Protein 5KKV (pdb70)

Foldseek 3Di:
DDPVVVVVVVVVVVVVVVVVVVVVVVCVVVVD

Radius of gyration: 13.82 Å; Cα contacts (8 Å, |Δi|>4): 3; chains: 1; bounding box: 10×13×43 Å

Solvent-accessible surface area: 3282 Å² total; per-residue (Å²): 113,105,134,118,104,95,38,124,87,113,93,88,112,74,141,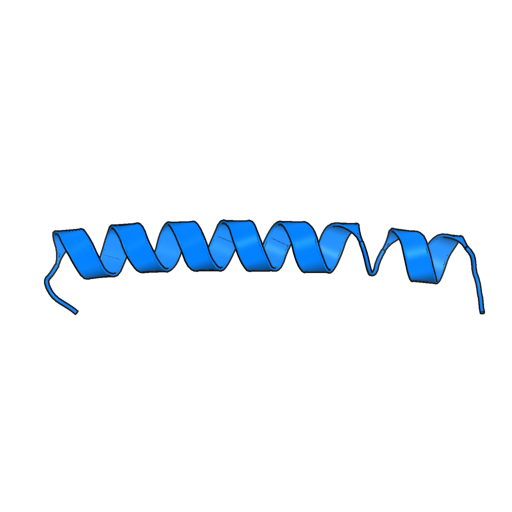80,143,103,92,99,50,77,88,58,145,98,113,174,155,121,72,74

Structure (mmCIF, N/CA/C/O backbone):
data_5KKV
#
_entry.id   5KKV
#
_cell.length_a   38.328
_cell.length_b   38.328
_cell.length_c   46.165
_cell.angle_alpha   90.00
_cell.angle_beta   90.00
_cell.angl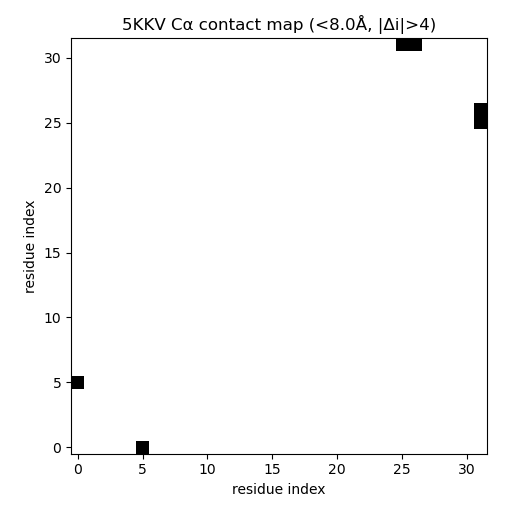e_gamma   120.00
#
_symmetry.space_group_name_H-M   'P 3 2 1'
#
loop_
_entity.id
_entity.type
_entity.pdbx_description
1 polymer GCN4-p2L
2 water water
#
loop_
_atom_site.group_PDB
_atom_site.id
_atom_site.type_symbol
_atom_site.label_atom_id
_atom_site.label_alt_id
_atom_site.label_comp_id
_atom_site.label_asym_id
_atom_site.label_entity_id
_atom_site.label_seq_id
_atom_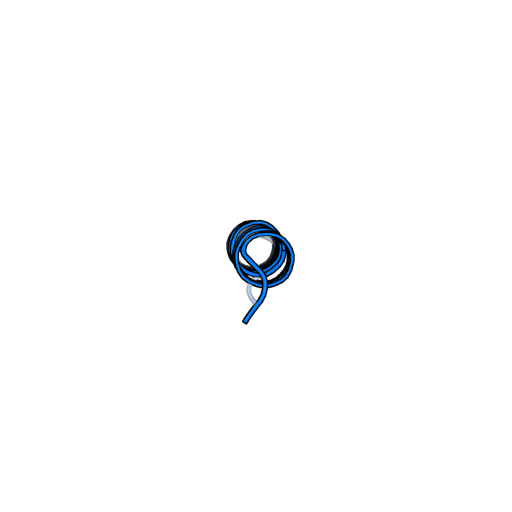site.pdbx_PDB_ins_code
_atom_site.Cartn_x
_atom_site.Cartn_y
_atom_site.Cartn_z
_atom_site.occupancy
_atom_site.B_iso_or_equiv
_atom_site.auth_seq_id
_atom_site.auth_comp_id
_atom_site.auth_asym_id
_atom_site.auth_atom_id
_atom_site.pdbx_PDB_model_num
ATOM 1 N N . GLY A 1 2 ? -16.614 12.774 41.328 1.00 57.68 1 GLY A N 1
ATOM 2 C CA . GLY A 1 2 ? -16.828 11.425 40.839 1.00 34.31 1 GLY A CA 1
ATOM 3 C C . GLY A 1 2 ? -15.543 10.633 40.692 1.00 50.81 1 GLY A C 1
ATOM 4 O O . GLY A 1 2 ? -14.511 10.995 41.256 1.00 53.91 1 GLY A O 1
ATOM 5 N N . MET A 1 3 ? -15.609 9.548 39.927 1.00 74.63 2 MET A N 1
ATOM 6 C CA . MET A 1 3 ? -14.441 8.702 39.727 1.00 39.79 2 MET A CA 1
ATOM 7 C C . MET A 1 3 ? -13.404 9.398 38.856 1.00 30.76 2 MET A C 1
ATOM 8 O O . MET A 1 3 ? -13.739 10.113 37.907 1.00 26.35 2 MET A O 1
ATOM 13 N N . LYS A 1 4 ? -12.130 9.189 39.196 1.00 34.54 3 LYS A N 1
ATOM 14 C CA . LYS A 1 4 ? -11.061 9.491 38.253 1.00 42.84 3 LYS A CA 1
ATOM 15 C C . LYS A 1 4 ? -11.214 8.664 36.984 1.00 29.83 3 LYS A C 1
ATOM 16 O O . LYS A 1 4 ? -10.860 9.124 35.891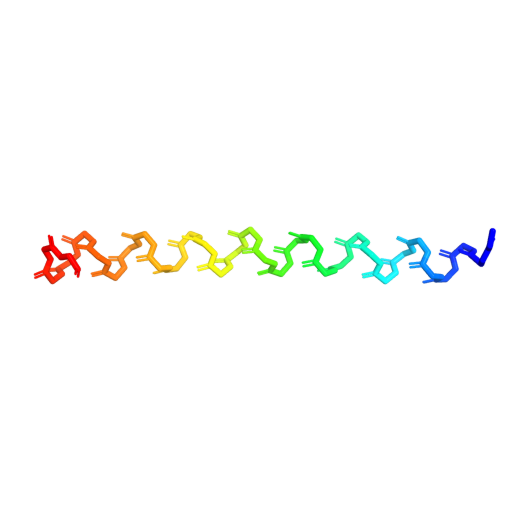 1.00 27.38 3 LYS A O 1
ATOM 22 N N . GLN A 1 5 ? -11.763 7.451 37.108 1.00 27.89 4 GLN A N 1
ATOM 23 C CA . GLN A 1 5 ? -12.026 6.620 35.938 1.00 37.42 4 GLN A CA 1
ATOM 24 C C . GLN A 1 5 ? -13.110 7.229 35.056 1.00 32.21 4 GLN A C 1
ATOM 25 O O . GLN A 1 5 ? -13.045 7.129 33.824 1.00 22.08 4 GLN A O 1
ATOM 31 N N . ILE A 1 6 ? -14.124 7.847 35.666 1.00 21.13 5 ILE A N 1
ATOM 32 C CA . ILE A 1 6 ? -15.152 8.535 34.888 1.00 25.49 5 ILE A CA 1
ATOM 33 C C . ILE A 1 6 ? -14.538 9.696 34.117 1.00 22.78 5 ILE A C 1
ATOM 34 O O . ILE A 1 6 ? -14.791 9.877 32.920 1.00 20.67 5 ILE A O 1
ATOM 39 N N . GLU A 1 7 ? -13.713 10.497 34.796 1.00 18.88 6 GLU A N 1
ATOM 40 C CA . GLU A 1 7 ? -13.058 11.622 34.139 1.00 20.40 6 GLU A CA 1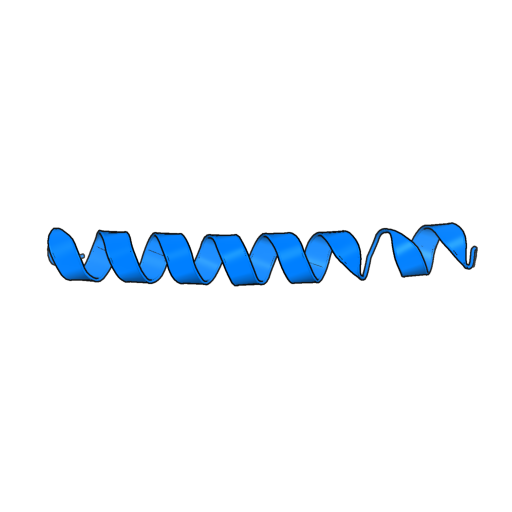
ATOM 41 C C . GLU A 1 7 ? -12.084 11.155 33.064 1.00 22.91 6 GLU A C 1
ATOM 42 O O . GLU A 1 7 ? -11.934 11.824 32.034 1.00 18.59 6 GLU A O 1
ATOM 48 N N . ASP A 1 8 ? -11.423 10.013 33.277 1.00 19.08 7 ASP A N 1
ATOM 49 C CA . ASP A 1 8 ? -10.556 9.457 32.242 1.00 27.05 7 ASP A CA 1
ATOM 50 C C . ASP A 1 8 ? -11.358 9.042 31.015 1.00 23.72 7 ASP A C 1
ATOM 51 O O . ASP A 1 8 ? -10.935 9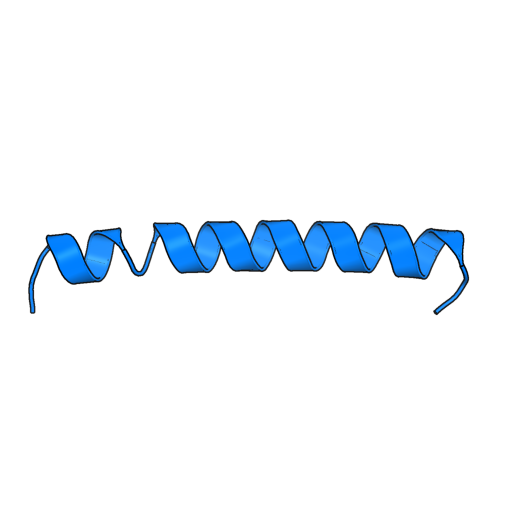.288 29.878 1.00 21.30 7 ASP A O 1
ATOM 56 N N . LYS A 1 9 ? -12.515 8.407 31.223 1.00 20.48 8 LYS A N 1
ATOM 57 C CA . LYS A 1 9 ? -13.361 8.026 30.097 1.00 20.61 8 LYS A CA 1
ATOM 58 C C . LYS A 1 9 ? -13.846 9.251 29.333 1.00 21.93 8 LYS A C 1
ATOM 59 O O . LYS A 1 9 ? -13.938 9.226 28.100 1.00 18.41 8 LYS A O 1
ATOM 65 N N . ILE A 1 10 ? -14.163 10.333 30.049 1.00 16.88 9 ILE A N 1
ATOM 66 C CA A ILE A 1 10 ? -14.582 11.572 29.397 0.40 17.89 9 ILE A CA 1
ATOM 67 C CA B ILE A 1 10 ? -14.592 11.554 29.376 0.60 17.86 9 ILE A CA 1
ATOM 68 C C . ILE A 1 10 ? -13.469 12.104 28.503 1.00 19.62 9 ILE A C 1
ATOM 69 O O . ILE A 1 10 ? -13.716 12.599 27.397 1.00 18.48 9 ILE A O 1
ATOM 78 N N . GLU A 1 11 ? -12.222 12.009 28.973 1.00 20.86 10 GLU A N 1
ATOM 79 C CA . GLU A 1 11 ? -11.089 12.453 28.165 1.00 23.70 10 GLU A CA 1
ATOM 80 C C . GLU A 1 11 ? -10.986 11.646 26.875 1.00 22.85 10 GLU A C 1
ATOM 81 O O . GLU A 1 11 ? -10.779 12.207 25.792 1.00 18.27 10 GLU A O 1
ATOM 87 N N . GLU A 1 12 ? -11.133 10.321 26.972 1.00 18.43 11 GLU A N 1
ATOM 88 C CA . GLU A 1 12 ? -11.083 9.482 25.778 1.00 26.52 11 GLU A CA 1
ATOM 89 C C . GLU A 1 12 ? -12.229 9.803 24.829 1.00 17.87 11 GLU A C 1
ATOM 90 O O . GLU A 1 12 ? -12.051 9.804 23.604 1.00 16.94 11 GLU A O 1
ATOM 96 N N . ILE A 1 13 ? -13.417 10.070 25.377 1.00 16.54 12 ILE A N 1
ATOM 97 C CA . ILE A 1 13 ? -14.577 10.370 24.544 1.00 17.80 12 ILE A CA 1
ATOM 98 C C . ILE A 1 13 ? -14.372 11.675 23.784 1.00 19.08 12 ILE A C 1
ATOM 99 O O . ILE A 1 13 ? -14.660 11.761 22.584 1.00 16.83 12 ILE A O 1
ATOM 104 N N . LEU A 1 14 ? -13.872 12.708 24.467 1.00 14.33 13 LEU A N 1
ATOM 105 C CA . LEU A 1 14 ? -13.649 13.990 23.805 1.00 22.67 13 LEU A CA 1
ATOM 106 C C . LEU A 1 14 ? -12.597 13.871 22.711 1.00 16.89 13 LEU A C 1
ATOM 107 O O . LEU A 1 14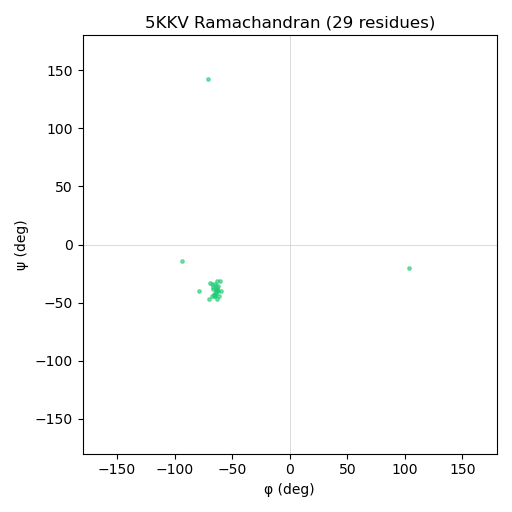 ? -12.703 14.520 21.663 1.00 19.90 13 LEU A O 1
ATOM 112 N N . SER A 1 15 ? -11.577 13.037 22.930 1.00 16.08 14 SER A N 1
ATOM 113 C CA . SER A 1 15 ? -10.589 12.794 21.883 1.00 19.45 14 SER A CA 1
ATOM 114 C C . SER A 1 15 ? -11.213 12.075 20.694 1.00 19.18 14 SER A C 1
ATOM 115 O O . SER A 1 15 ? -10.961 12.440 19.539 1.00 19.29 14 SER A O 1
ATOM 118 N N . LYS A 1 16 ? -12.028 11.049 20.958 1.00 16.82 15 LYS A N 1
ATOM 119 C CA . LYS A 1 16 ? -12.709 10.333 19.883 1.00 23.93 15 LYS A CA 1
ATOM 120 C C . LYS A 1 16 ? -13.609 11.263 19.078 1.00 20.99 15 LYS A C 1
ATOM 121 O O . LYS A 1 16 ? -13.673 11.166 17.846 1.00 18.30 15 LYS A O 1
ATOM 127 N N . ILE A 1 17 ? -14.307 12.175 19.756 1.00 17.20 16 ILE A N 1
ATOM 128 C CA . ILE A 1 17 ? -15.229 13.073 19.067 1.00 22.04 16 ILE A CA 1
ATOM 129 C C . ILE A 1 17 ? -14.470 14.041 18.167 1.00 24.64 16 ILE A C 1
ATOM 130 O O . ILE A 1 17 ? -14.864 14.277 17.019 1.00 17.84 16 ILE A O 1
ATOM 135 N N . TYR A 1 18 ? -13.374 14.618 18.667 1.00 18.33 17 TYR A N 1
ATOM 136 C CA . TYR A 1 18 ? -12.596 15.540 17.845 1.00 23.47 17 TYR A CA 1
ATOM 137 C C . TYR A 1 18 ? -12.004 14.829 16.634 1.00 18.83 17 TYR A C 1
ATOM 138 O O . TYR A 1 18 ? -11.955 15.394 15.534 1.00 17.71 17 TYR A O 1
ATOM 147 N N . HIS A 1 19 ? -11.556 13.585 16.816 1.00 20.04 18 HIS A N 1
ATOM 148 C CA . HIS A 1 19 ? -11.061 12.798 15.691 1.00 19.09 18 HIS A CA 1
ATOM 149 C C . HIS A 1 19 ? -12.162 12.548 14.669 1.00 23.93 18 HIS A C 1
ATOM 150 O O . HIS A 1 19 ? -11.921 12.599 13.456 1.00 19.43 18 HIS A O 1
ATOM 157 N N . ILE A 1 20 ? -13.381 12.279 15.143 1.00 17.37 19 ILE A N 1
ATOM 158 C CA . ILE A 1 20 ? -14.512 12.065 14.246 1.00 19.02 19 ILE A CA 1
ATOM 159 C C . ILE A 1 20 ? -14.851 13.345 13.493 1.00 24.99 19 ILE A C 1
ATOM 160 O O . ILE A 1 20 ? -15.115 13.320 12.284 1.00 19.80 19 ILE A O 1
ATOM 165 N N . GLU A 1 21 ? -14.849 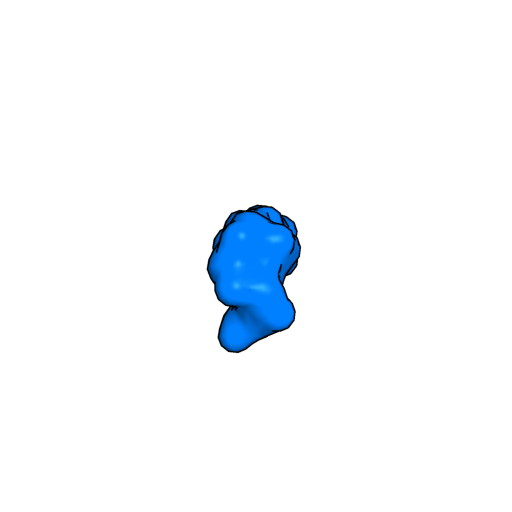14.484 14.191 1.00 23.83 20 GLU A N 1
ATOM 166 C CA . GLU A 1 21 ? -15.142 15.753 13.533 1.00 16.46 20 GLU A CA 1
ATOM 167 C C . GLU A 1 21 ? -14.111 16.077 12.459 1.00 18.16 20 GLU A C 1
ATOM 168 O O . GLU A 1 21 ? -14.460 16.647 11.418 1.00 19.87 20 GLU A O 1
ATOM 174 N N . ASN A 1 22 ? -12.845 15.716 12.686 1.00 19.88 21 ASN A N 1
ATOM 175 C CA . ASN A 1 22 ? -11.834 15.870 11.643 1.00 26.78 21 ASN A CA 1
ATOM 176 C C . ASN A 1 22 ? -12.145 14.987 10.441 1.00 22.56 21 ASN A C 1
ATOM 177 O O . ASN A 1 22 ? -12.002 15.417 9.291 1.00 24.43 21 ASN A O 1
ATOM 182 N N . GLU A 1 23 ? -12.564 13.743 10.690 1.00 17.64 22 GLU A N 1
ATOM 183 C CA . GLU A 1 23 ? -12.893 12.836 9.595 1.00 18.55 22 GLU A CA 1
ATOM 184 C C . GLU A 1 23 ? -14.085 13.344 8.795 1.00 25.25 22 GLU A C 1
ATOM 185 O O . GLU A 1 23 ? -14.107 13.239 7.563 1.00 18.83 22 GLU A O 1
ATOM 191 N N . ILE A 1 24 ? -15.086 13.899 9.480 1.00 15.67 23 ILE A N 1
ATOM 192 C CA . ILE A 1 24 ? -16.248 14.444 8.786 1.00 24.43 23 ILE A CA 1
ATOM 193 C C . ILE A 1 24 ? -15.852 15.658 7.956 1.00 33.32 23 ILE A C 1
ATOM 194 O O . ILE A 1 24 ? -16.347 15.853 6.839 1.00 21.89 23 ILE A O 1
ATOM 199 N N . ALA A 1 25 ? -14.944 16.487 8.478 1.00 23.91 24 ALA A N 1
ATOM 200 C CA . ALA A 1 25 ? -14.468 17.634 7.713 1.00 24.58 24 ALA A CA 1
ATOM 201 C C . ALA A 1 25 ? -13.765 17.193 6.435 1.00 25.77 24 ALA A C 1
ATOM 202 O O . ALA A 1 25 ? -13.939 17.809 5.377 1.00 32.66 24 ALA A O 1
ATOM 204 N N . ARG A 1 26 ? -12.969 16.122 6.511 1.00 20.89 25 ARG A N 1
ATOM 205 C CA . ARG A 1 26 ? -12.291 15.623 5.319 1.00 26.90 25 ARG A CA 1
ATOM 206 C C . ARG A 1 26 ? -13.277 15.052 4.308 1.00 30.27 25 ARG A C 1
ATOM 207 O O . ARG A 1 26 ? -13.059 15.169 3.097 1.00 34.86 25 ARG A O 1
ATOM 215 N N . ILE A 1 27 ? -14.360 14.433 4.781 1.00 21.29 26 ILE A N 1
ATOM 216 C CA . ILE A 1 27 ? -15.362 13.885 3.873 1.00 25.97 26 ILE A CA 1
ATOM 217 C C . ILE A 1 27 ? -16.120 15.008 3.176 1.00 30.16 26 ILE A C 1
ATOM 218 O O . ILE A 1 27 ? -16.307 14.988 1.954 1.00 29.88 26 ILE A O 1
ATOM 223 N N . LYS A 1 28 ? -16.564 16.007 3.944 1.00 30.88 27 LYS A N 1
ATOM 224 C CA . LYS A 1 28 ? -17.299 17.123 3.357 1.00 33.56 27 LYS A CA 1
ATOM 225 C C . LYS A 1 28 ? -16.437 17.910 2.380 1.00 42.91 27 LYS A C 1
ATOM 226 O O . LYS A 1 28 ? -16.952 18.459 1.399 1.00 35.65 27 LYS A O 1
ATOM 232 N N . LYS A 1 29 ? -15.126 17.971 2.623 1.00 29.03 28 LYS A N 1
ATOM 233 C CA . LYS A 1 29 ? -14.238 18.656 1.691 1.00 44.34 28 LYS A CA 1
ATOM 234 C C . LYS A 1 29 ? -14.108 17.898 0.374 1.00 50.67 28 LYS A C 1
ATOM 235 O O . LYS A 1 29 ? -13.965 18.520 -0.684 1.00 39.81 28 LYS A O 1
ATOM 241 N N . LEU A 1 30 ? -14.167 16.564 0.412 1.00 33.19 29 LEU A N 1
ATOM 242 C CA . LEU A 1 30 ? -13.985 15.784 -0.808 1.00 45.00 29 LEU A CA 1
ATOM 243 C C . LEU A 1 30 ? -15.256 15.764 -1.650 1.00 55.11 29 LEU A C 1
ATOM 244 O O . LEU A 1 30 ? -15.193 15.843 -2.882 1.00 36.85 29 LEU A O 1
ATOM 249 N N . ILE A 1 31 ? -16.422 15.652 -1.008 1.00 29.89 30 ILE A N 1
ATOM 250 C CA . ILE A 1 31 ? -17.686 15.550 -1.734 1.00 37.10 30 ILE A CA 1
ATOM 251 C C . ILE A 1 31 ? -18.368 16.897 -1.929 1.00 45.01 30 ILE A C 1
ATOM 252 O O . ILE A 1 31 ? -19.303 16.989 -2.740 1.00 33.73 30 ILE A O 1
ATOM 257 N N . GLY A 1 32 ? -17.938 17.940 -1.219 1.00 37.28 31 GLY A N 1
ATOM 258 C CA . GLY A 1 32 ? -18.508 19.261 -1.350 1.00 40.04 31 GLY A CA 1
ATOM 259 C C . GLY A 1 32 ? -19.434 19.667 -0.223 1.00 59.28 31 GLY A C 1
ATOM 260 O O . GLY A 1 32 ? -19.670 20.867 -0.036 1.00 85.21 31 GLY A O 1
ATOM 261 N N . GLU A 1 33 ? -19.963 18.707 0.529 1.00 62.03 32 GLU A N 1
ATOM 262 C CA . GLU A 1 33 ? -20.853 19.008 1.635 1.00 58.96 32 GLU A CA 1
ATOM 263 C C . GLU A 1 33 ? -21.458 17.771 2.269 1.00 63.22 32 GLU A C 1
ATOM 264 O O . GLU A 1 33 ? -22.677 17.666 2.410 1.00 82.46 32 GLU A O 1
#

Sequence (32 aa):
GMKQIEDKIIEEILSKIYHIENEIARIKKLIGE

B-factor: mean 33.46, std 15.15, range [14.33, 85.21]

Secondary structure (DSSP, 8-state):
--HHHHHHHHHHHHHHHHHHHHHHHHHHHH--